Protein AF-A0A5C4PZD1-F1 (afdb_monomer_lite)

Structure (mmCIF, N/CA/C/O backbone):
data_AF-A0A5C4PZD1-F1
#
_entry.id   AF-A0A5C4PZD1-F1
#
loop_
_atom_site.group_PDB
_atom_site.id
_atom_site.type_symbol
_atom_site.label_atom_id
_atom_site.label_alt_id
_atom_site.label_comp_id
_atom_site.label_asym_id
_atom_site.label_entity_id
_atom_site.label_seq_id
_atom_site.pdbx_PDB_ins_code
_atom_site.Cartn_x
_atom_site.Cartn_y
_atom_site.Cartn_z
_atom_site.occupancy
_atom_site.B_iso_or_equiv
_atom_site.auth_seq_id
_atom_site.auth_comp_id
_atom_site.auth_asym_id
_atom_site.auth_atom_id
_atom_site.pdbx_PDB_model_num
ATOM 1 N N . MET A 1 1 ? 69.890 14.558 -68.186 1.00 56.69 1 MET A N 1
ATOM 2 C CA . MET A 1 1 ? 68.977 15.591 -67.640 1.00 56.69 1 MET A CA 1
ATOM 3 C C . MET A 1 1 ? 67.726 15.519 -68.504 1.00 56.69 1 MET A C 1
ATOM 5 O O . MET A 1 1 ? 67.878 15.602 -69.707 1.00 56.69 1 MET A O 1
ATOM 9 N N . GLN A 1 2 ? 66.521 15.205 -68.045 1.00 43.88 2 GLN A N 1
ATOM 10 C CA . GLN A 1 2 ? 65.788 15.733 -66.899 1.00 43.88 2 GLN A CA 1
ATOM 11 C C . GLN A 1 2 ? 64.889 14.616 -66.342 1.00 43.88 2 GLN A C 1
ATOM 13 O O . GLN A 1 2 ? 64.319 13.829 -67.096 1.00 43.88 2 GLN A O 1
ATOM 18 N N . TRP A 1 3 ? 64.799 14.536 -65.023 1.00 47.75 3 TRP A N 1
ATOM 19 C CA . TRP A 1 3 ? 63.979 13.575 -64.297 1.00 47.75 3 TRP A CA 1
ATOM 20 C C . TRP A 1 3 ? 62.508 14.016 -64.394 1.00 47.75 3 TRP A C 1
ATOM 22 O O . TRP A 1 3 ? 62.173 15.131 -63.997 1.00 47.75 3 TRP A O 1
ATOM 32 N N . PHE A 1 4 ? 61.638 13.178 -64.964 1.00 56.69 4 PHE A N 1
ATOM 33 C CA . PHE A 1 4 ? 60.189 13.391 -64.953 1.00 56.69 4 PHE A CA 1
ATOM 34 C C . PHE A 1 4 ? 59.685 13.192 -63.519 1.00 56.69 4 PHE A C 1
ATOM 36 O O . PHE A 1 4 ? 59.482 12.062 -63.078 1.00 56.69 4 PHE A O 1
ATOM 43 N N . CYS A 1 5 ? 59.477 14.278 -62.776 1.00 55.75 5 CYS A N 1
ATOM 44 C CA . CYS A 1 5 ? 58.671 14.207 -61.565 1.00 55.75 5 CYS A CA 1
ATOM 45 C C . CYS A 1 5 ? 57.203 14.091 -61.999 1.00 55.75 5 CYS A C 1
ATOM 47 O O . CYS A 1 5 ? 56.612 15.063 -62.467 1.00 55.75 5 CYS A O 1
ATOM 49 N N . LEU A 1 6 ? 56.636 12.885 -61.888 1.00 51.56 6 LEU A N 1
ATOM 50 C CA . LEU A 1 6 ? 55.199 12.636 -61.982 1.00 51.56 6 LEU A CA 1
ATOM 51 C C . LEU A 1 6 ? 54.478 13.574 -60.999 1.00 51.56 6 LEU A C 1
ATOM 53 O O . LEU A 1 6 ? 54.531 13.376 -59.785 1.00 51.56 6 LEU A O 1
ATOM 57 N N . SER A 1 7 ? 53.768 14.578 -61.508 1.00 62.16 7 SER A N 1
ATOM 58 C CA . SER A 1 7 ? 52.775 15.338 -60.746 1.00 62.16 7 SER A CA 1
ATOM 59 C C . SER A 1 7 ? 51.530 14.466 -60.538 1.00 62.16 7 SER A C 1
ATOM 61 O O . SER A 1 7 ? 50.489 14.675 -61.155 1.00 62.16 7 SER A O 1
ATOM 63 N N . GLY A 1 8 ? 51.663 13.418 -59.729 1.00 56.22 8 GLY A N 1
ATOM 64 C CA . GLY A 1 8 ? 50.625 12.418 -59.486 1.00 56.22 8 GLY A CA 1
ATOM 65 C C . GLY A 1 8 ? 50.460 12.139 -58.001 1.00 56.22 8 GLY A C 1
ATOM 66 O O . GLY A 1 8 ? 50.509 10.990 -57.582 1.00 56.22 8 GLY A O 1
ATOM 67 N N . GLY A 1 9 ? 50.341 13.184 -57.184 1.00 57.25 9 GLY A N 1
ATOM 68 C CA . GLY A 1 9 ? 50.194 13.052 -55.738 1.00 57.25 9 GLY A CA 1
ATOM 69 C C . GLY A 1 9 ? 48.811 13.477 -55.263 1.00 57.25 9 GLY A C 1
ATOM 70 O O . GLY A 1 9 ? 48.623 14.642 -54.937 1.00 57.25 9 GLY A O 1
ATOM 71 N N . GLY A 1 10 ? 47.874 12.528 -55.164 1.00 57.25 10 GLY A N 1
ATOM 72 C CA . GLY A 1 10 ? 46.824 12.601 -54.142 1.00 57.25 10 GLY A CA 1
ATOM 73 C C . GLY A 1 10 ? 45.411 13.007 -54.567 1.00 57.25 10 GLY A C 1
ATOM 74 O O . GLY A 1 10 ? 44.776 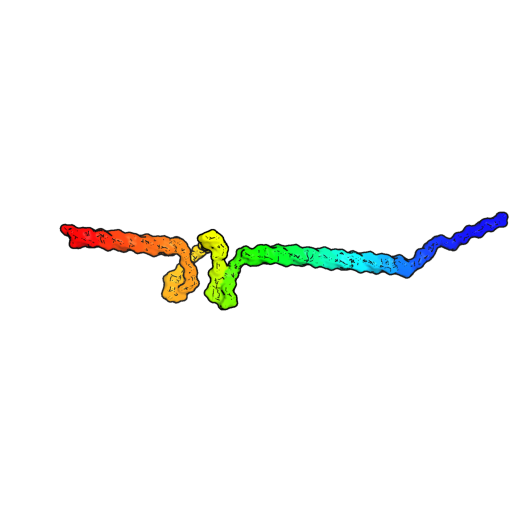13.783 -53.860 1.00 57.25 10 GLY A O 1
ATOM 75 N N . SER A 1 11 ? 44.836 12.429 -55.624 1.00 54.56 11 SER A N 1
ATOM 76 C CA . SER A 1 11 ? 43.372 12.279 -55.633 1.00 54.56 11 SER A CA 1
ATOM 77 C C . SER A 1 11 ? 43.023 11.080 -54.758 1.00 54.56 11 SER A C 1
ATOM 79 O O . SER A 1 11 ? 42.881 9.962 -55.249 1.00 54.56 11 SER A O 1
ATOM 81 N N . SER A 1 12 ? 42.936 11.289 -53.442 1.00 60.84 12 SER A N 1
ATOM 82 C CA . SER A 1 12 ? 42.292 10.318 -52.558 1.00 60.84 12 SER A CA 1
ATOM 83 C C . SER A 1 12 ? 40.938 9.969 -53.167 1.00 60.84 12 SER A C 1
ATOM 85 O O . SER A 1 12 ? 40.121 10.861 -53.391 1.00 60.84 12 SER A O 1
ATOM 87 N N . ASN A 1 13 ? 40.739 8.693 -53.496 1.00 66.19 13 ASN A N 1
ATOM 88 C CA . ASN A 1 13 ? 39.509 8.189 -54.094 1.00 66.19 13 ASN A CA 1
ATOM 89 C C . ASN A 1 13 ? 38.314 8.675 -53.254 1.00 66.19 13 ASN A C 1
ATOM 91 O O . ASN A 1 13 ? 38.131 8.242 -52.117 1.00 66.19 13 ASN A O 1
ATOM 95 N N . THR A 1 14 ? 37.537 9.612 -53.795 1.00 76.69 14 THR A N 1
ATOM 96 C CA . THR A 1 14 ? 36.462 10.335 -53.094 1.00 76.69 14 THR A CA 1
ATOM 97 C C . THR A 1 14 ? 35.356 9.405 -52.592 1.00 76.69 14 THR A C 1
ATOM 99 O O . THR A 1 14 ? 34.679 9.716 -51.614 1.00 76.69 14 THR A O 1
ATOM 102 N N . ASN A 1 15 ? 35.218 8.223 -53.199 1.00 82.38 15 ASN A N 1
ATOM 103 C CA . ASN A 1 15 ? 34.302 7.183 -52.739 1.00 82.38 15 ASN A CA 1
ATOM 104 C C . ASN A 1 15 ? 34.747 6.573 -51.397 1.00 82.38 15 ASN A C 1
ATOM 106 O O . ASN A 1 15 ? 33.906 6.255 -50.560 1.00 82.38 15 ASN A O 1
ATOM 110 N N . LEU A 1 16 ? 36.057 6.446 -51.151 1.00 88.06 16 LEU A N 1
ATOM 111 C CA . LEU A 1 16 ? 36.587 5.875 -49.908 1.00 88.06 16 LEU A CA 1
ATOM 112 C C . LEU A 1 16 ? 36.326 6.796 -48.711 1.00 88.06 16 LEU A C 1
ATOM 114 O O . LEU A 1 16 ? 35.888 6.332 -47.660 1.00 88.06 16 LEU A O 1
ATOM 118 N N . SER A 1 17 ? 36.548 8.101 -48.871 1.00 87.56 17 SER A N 1
ATOM 119 C CA . SER A 1 17 ? 36.300 9.075 -47.802 1.00 87.56 17 SER A CA 1
ATOM 120 C C . SER A 1 17 ? 34.809 9.213 -47.470 1.00 87.56 17 SER A C 1
ATOM 122 O O . SER A 1 17 ? 34.452 9.329 -46.296 1.00 87.56 17 SER A O 1
ATOM 124 N N . ALA A 1 18 ? 33.924 9.129 -48.470 1.00 91.94 18 ALA A N 1
ATOM 125 C CA . ALA A 1 18 ? 32.476 9.116 -48.264 1.00 91.94 18 ALA A CA 1
ATOM 126 C C . ALA A 1 18 ? 32.012 7.876 -47.477 1.00 91.94 18 ALA A C 1
ATOM 128 O O . ALA A 1 18 ? 31.281 8.004 -46.493 1.00 91.94 18 ALA A O 1
ATOM 129 N N . VAL A 1 19 ? 32.496 6.686 -47.850 1.00 93.12 19 VAL A N 1
ATOM 130 C CA . VAL A 1 19 ? 32.202 5.432 -47.133 1.00 93.12 19 VAL A CA 1
ATOM 131 C C . VAL A 1 19 ? 32.706 5.488 -45.687 1.00 93.12 19 VAL A C 1
ATOM 133 O O . VAL A 1 19 ? 31.983 5.107 -44.767 1.00 93.12 19 VAL A O 1
ATOM 136 N N . GLN A 1 20 ? 33.906 6.028 -45.454 1.00 95.00 20 GLN A N 1
ATOM 137 C CA . GLN A 1 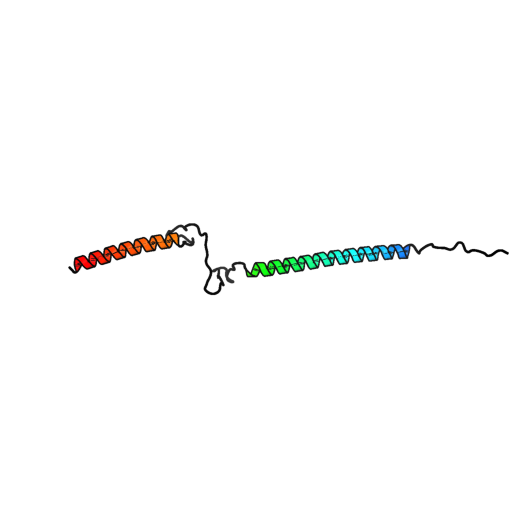20 ? 34.454 6.207 -44.105 1.00 95.00 20 GLN A CA 1
ATOM 138 C C . GLN A 1 20 ? 33.600 7.136 -43.233 1.00 95.00 20 GLN A C 1
ATOM 140 O O . GLN A 1 20 ? 33.459 6.885 -42.035 1.00 95.00 20 GLN A O 1
ATOM 145 N N . LYS A 1 21 ? 33.030 8.204 -43.806 1.00 94.69 21 LYS A N 1
ATOM 146 C CA . LYS A 1 21 ? 32.119 9.096 -43.078 1.00 94.69 21 LYS A CA 1
ATOM 147 C C . LYS A 1 21 ? 30.836 8.366 -42.678 1.00 94.69 21 LYS A C 1
ATOM 149 O O . LYS A 1 21 ? 30.472 8.401 -41.509 1.00 94.69 21 LYS A O 1
ATOM 154 N N . ILE A 1 22 ? 30.206 7.662 -43.618 1.00 95.75 22 ILE A N 1
ATOM 155 C CA . ILE A 1 22 ? 28.975 6.897 -43.365 1.00 95.75 22 ILE A CA 1
ATOM 156 C C . ILE A 1 22 ? 29.195 5.854 -42.262 1.00 95.75 22 ILE A C 1
ATOM 158 O O . ILE A 1 22 ? 28.366 5.727 -41.368 1.00 95.75 22 ILE A O 1
ATOM 162 N N . ALA A 1 23 ? 30.329 5.146 -42.281 1.00 97.38 23 ALA A N 1
ATOM 163 C CA . ALA A 1 23 ? 30.661 4.166 -41.249 1.00 97.38 23 ALA A CA 1
ATOM 164 C C . ALA A 1 23 ? 30.792 4.799 -39.852 1.00 97.38 23 ALA A C 1
ATOM 166 O O . ALA A 1 23 ? 30.297 4.238 -38.877 1.00 97.38 23 ALA A O 1
ATOM 167 N N . LYS A 1 24 ? 31.412 5.984 -39.748 1.00 96.94 24 LYS A N 1
ATOM 168 C CA . LYS A 1 24 ? 31.501 6.730 -38.481 1.00 96.94 24 LYS A CA 1
ATOM 169 C C . LYS A 1 24 ? 30.133 7.207 -38.004 1.00 96.94 24 LYS A C 1
ATOM 171 O O . LYS A 1 24 ? 29.829 7.058 -36.828 1.00 96.94 24 LYS 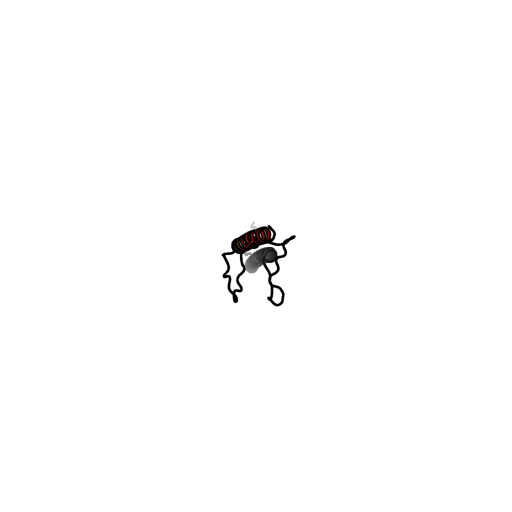A O 1
ATOM 176 N N . ASP A 1 25 ? 29.310 7.734 -38.906 1.00 97.00 25 ASP A N 1
ATOM 177 C CA . ASP A 1 25 ? 27.956 8.186 -38.574 1.00 97.00 25 ASP A CA 1
ATOM 178 C C . ASP A 1 25 ? 27.095 7.005 -38.078 1.00 97.00 25 ASP A C 1
ATOM 180 O O . ASP A 1 25 ? 26.397 7.122 -37.071 1.00 97.00 25 ASP A O 1
ATOM 184 N N . ALA A 1 26 ? 27.203 5.838 -38.725 1.00 98.12 26 ALA A N 1
ATOM 185 C CA . ALA A 1 26 ? 26.539 4.608 -38.296 1.00 98.12 26 ALA A CA 1
ATOM 186 C C . ALA A 1 26 ? 27.051 4.105 -36.935 1.00 98.12 26 ALA A C 1
ATOM 188 O O . ALA A 1 26 ? 26.248 3.682 -36.104 1.00 98.12 26 ALA A O 1
ATOM 189 N N . GLN A 1 27 ? 28.362 4.188 -36.681 1.00 98.31 27 GLN A N 1
ATOM 190 C CA . GLN A 1 27 ? 28.948 3.842 -35.384 1.00 98.31 27 GLN A CA 1
ATOM 191 C C . GLN A 1 27 ? 28.417 4.756 -34.274 1.00 98.31 27 GLN A C 1
ATOM 193 O O . GLN A 1 27 ? 27.963 4.261 -33.249 1.00 98.31 27 GLN A O 1
ATOM 198 N N . ILE A 1 28 ? 28.396 6.073 -34.498 1.00 98.00 28 ILE A N 1
ATOM 199 C CA . ILE A 1 28 ? 27.850 7.044 -33.538 1.00 98.00 28 ILE A CA 1
ATOM 200 C C . ILE A 1 28 ? 26.373 6.746 -33.260 1.00 98.00 28 ILE A C 1
ATOM 202 O O . ILE A 1 28 ? 25.951 6.741 -32.105 1.00 98.00 28 ILE A O 1
ATOM 206 N N . ALA A 1 29 ? 25.583 6.461 -34.299 1.00 98.00 29 ALA A N 1
ATOM 207 C CA . ALA A 1 29 ? 24.181 6.091 -34.135 1.00 98.00 29 ALA A CA 1
ATOM 208 C C . ALA A 1 29 ? 24.016 4.803 -33.305 1.00 98.00 29 ALA A C 1
ATOM 210 O O . ALA A 1 29 ? 23.141 4.742 -32.438 1.00 98.00 29 ALA A O 1
ATOM 211 N N . ALA A 1 30 ? 24.873 3.799 -33.522 1.00 98.75 30 ALA A N 1
ATOM 212 C CA . ALA A 1 30 ? 24.889 2.567 -32.735 1.00 98.75 30 ALA A CA 1
ATOM 213 C C . ALA A 1 30 ? 25.288 2.817 -31.270 1.00 98.75 30 ALA A C 1
ATOM 215 O O . ALA A 1 30 ? 24.652 2.276 -30.365 1.00 98.75 30 ALA A O 1
ATOM 216 N N . ASP A 1 31 ? 26.282 3.672 -31.025 1.00 98.44 31 ASP A N 1
ATOM 217 C CA . ASP A 1 31 ? 26.738 4.033 -29.679 1.00 98.44 31 ASP A CA 1
ATOM 218 C C . ASP A 1 31 ? 25.656 4.798 -28.906 1.00 98.44 31 ASP A C 1
ATOM 220 O O . ASP A 1 31 ? 25.409 4.508 -27.734 1.00 98.44 31 ASP A O 1
ATOM 224 N N . ILE A 1 32 ? 24.947 5.719 -29.568 1.00 98.62 32 ILE A N 1
ATOM 225 C CA . ILE A 1 32 ? 23.795 6.427 -28.990 1.00 98.62 32 ILE A CA 1
ATOM 226 C C . ILE A 1 32 ? 22.679 5.436 -28.655 1.00 98.62 32 ILE A C 1
ATOM 228 O O . ILE A 1 32 ? 22.178 5.440 -27.531 1.00 98.62 32 ILE A O 1
ATOM 232 N N . ALA A 1 33 ? 22.312 4.554 -29.591 1.00 98.69 33 ALA A N 1
ATOM 233 C CA . ALA A 1 33 ? 21.283 3.543 -29.356 1.00 98.69 33 ALA A CA 1
ATOM 234 C C . ALA A 1 33 ? 21.652 2.621 -28.182 1.00 98.69 33 ALA A C 1
ATOM 236 O O . ALA A 1 33 ? 20.808 2.315 -27.335 1.00 98.69 33 ALA A O 1
ATOM 237 N N . LYS A 1 34 ? 22.929 2.230 -28.085 1.00 98.75 34 LYS A N 1
ATOM 238 C CA . LYS A 1 34 ? 23.460 1.468 -26.955 1.00 98.75 34 LYS A CA 1
ATOM 239 C C . LYS A 1 34 ? 23.350 2.248 -25.645 1.00 98.75 34 LYS A C 1
ATOM 241 O O . LYS A 1 34 ? 22.857 1.694 -24.665 1.00 98.75 34 LYS A O 1
ATOM 246 N N . ALA A 1 35 ? 23.757 3.515 -25.624 1.00 98.75 35 ALA A N 1
ATOM 247 C CA . ALA A 1 35 ? 23.663 4.360 -24.436 1.00 98.75 35 ALA A CA 1
ATOM 248 C C . ALA A 1 35 ? 22.206 4.518 -23.964 1.00 98.75 35 ALA A C 1
ATOM 250 O O . ALA A 1 35 ? 21.923 4.401 -22.770 1.00 98.75 35 ALA A O 1
ATOM 251 N N . THR A 1 36 ? 21.260 4.703 -24.892 1.00 98.75 36 THR A N 1
ATOM 252 C CA . THR A 1 36 ? 19.823 4.727 -24.584 1.00 98.75 36 THR A CA 1
ATOM 253 C C . THR A 1 36 ? 19.342 3.393 -24.009 1.00 98.75 36 THR A C 1
ATOM 255 O O . THR A 1 36 ? 18.635 3.383 -23.004 1.00 98.75 36 THR A O 1
ATOM 258 N N . ALA A 1 37 ? 19.739 2.258 -24.593 1.00 98.81 37 ALA A N 1
ATOM 259 C CA . ALA A 1 37 ? 19.358 0.937 -24.092 1.00 98.81 37 ALA A CA 1
ATOM 260 C C . ALA A 1 37 ? 19.913 0.660 -22.685 1.00 98.81 37 ALA A C 1
ATOM 262 O O . ALA A 1 37 ? 19.209 0.109 -21.837 1.00 98.81 37 ALA A O 1
ATOM 263 N N . ASP A 1 38 ? 21.152 1.073 -22.419 1.00 98.62 38 ASP A N 1
ATOM 264 C CA . ASP A 1 38 ? 21.776 0.942 -21.104 1.00 98.62 38 ASP A CA 1
ATOM 265 C C . ASP A 1 38 ? 21.068 1.830 -20.064 1.00 98.62 38 ASP A C 1
ATOM 267 O O . ASP A 1 38 ? 20.773 1.366 -18.961 1.00 98.62 38 ASP A O 1
ATOM 271 N N . SER A 1 39 ? 20.688 3.061 -20.431 1.00 98.81 39 SER A N 1
ATOM 272 C CA . SER A 1 39 ? 19.863 3.929 -19.578 1.00 98.81 39 SER A CA 1
ATOM 273 C C . SER A 1 39 ? 18.499 3.304 -19.275 1.00 98.81 39 SER A C 1
ATOM 275 O O . SER A 1 39 ? 18.103 3.225 -18.112 1.00 98.81 39 SER A O 1
ATOM 277 N N . ASN A 1 40 ? 17.811 2.779 -20.291 1.00 98.62 40 ASN A N 1
ATOM 278 C CA . ASN A 1 40 ? 16.526 2.108 -20.114 1.00 98.62 40 ASN A CA 1
ATOM 279 C C . ASN A 1 40 ? 16.640 0.896 -19.186 1.00 98.62 40 ASN A C 1
ATOM 281 O O . ASN A 1 40 ? 15.794 0.723 -18.312 1.00 98.62 40 ASN A O 1
ATOM 285 N N . ARG A 1 41 ? 17.699 0.086 -19.323 1.00 98.69 41 ARG A N 1
ATOM 286 C CA . ARG A 1 41 ? 17.956 -1.043 -18.418 1.00 98.69 41 ARG A CA 1
ATOM 287 C C . ARG A 1 41 ? 18.111 -0.570 -16.973 1.00 98.69 41 ARG A C 1
ATOM 289 O O . ARG A 1 41 ? 17.502 -1.151 -16.080 1.00 98.69 41 ARG A O 1
ATOM 296 N N . ASN A 1 42 ? 18.873 0.497 -16.747 1.00 98.69 42 ASN A N 1
ATOM 297 C CA . ASN A 1 42 ? 19.062 1.058 -15.409 1.00 98.69 42 ASN A CA 1
ATOM 298 C C . ASN A 1 42 ? 17.745 1.576 -14.819 1.00 98.69 42 ASN A C 1
ATOM 300 O O . ASN A 1 42 ? 17.441 1.292 -13.662 1.00 98.69 42 ASN A O 1
ATOM 304 N N . ASN A 1 43 ? 16.936 2.268 -15.625 1.00 98.62 43 ASN A N 1
ATOM 305 C CA . ASN A 1 43 ? 15.619 2.747 -15.211 1.00 98.62 43 ASN A CA 1
ATOM 306 C C . ASN A 1 43 ? 14.680 1.582 -14.860 1.00 98.62 43 ASN A C 1
ATOM 308 O O . ASN A 1 43 ? 14.017 1.626 -13.827 1.00 98.62 43 ASN A O 1
ATOM 312 N N . ILE A 1 44 ? 14.649 0.521 -15.675 1.00 98.50 44 ILE A N 1
ATOM 313 C CA . ILE A 1 44 ? 13.840 -0.681 -15.414 1.00 98.50 44 ILE A CA 1
ATOM 314 C C . ILE A 1 44 ? 14.267 -1.342 -14.103 1.00 98.50 44 ILE A C 1
ATOM 316 O O . ILE A 1 44 ? 13.410 -1.652 -13.279 1.00 98.50 44 ILE A O 1
ATOM 320 N N . ASN A 1 45 ? 15.571 -1.502 -13.875 1.00 98.44 45 ASN A N 1
ATOM 321 C CA . ASN A 1 45 ? 16.081 -2.079 -12.633 1.00 98.44 45 ASN A CA 1
ATOM 322 C C . ASN A 1 45 ? 15.679 -1.227 -11.419 1.00 98.44 45 ASN A C 1
ATOM 324 O O . ASN A 1 45 ? 15.193 -1.759 -10.427 1.00 98.44 45 ASN A O 1
ATOM 328 N N . ALA A 1 46 ? 15.809 0.101 -11.507 1.00 98.25 46 ALA A N 1
ATOM 329 C CA . ALA A 1 46 ? 15.397 1.002 -10.432 1.00 98.25 46 ALA A CA 1
ATOM 330 C C . ALA A 1 46 ? 13.891 0.895 -10.126 1.00 98.25 46 ALA A C 1
ATOM 332 O O . ALA A 1 46 ? 13.497 0.859 -8.961 1.00 98.25 46 ALA A O 1
ATOM 333 N N . LEU A 1 47 ? 13.052 0.786 -11.162 1.00 98.00 47 LEU A N 1
ATOM 334 C CA . LEU A 1 47 ? 11.612 0.579 -11.002 1.00 98.00 47 LEU A CA 1
ATOM 335 C C . LEU A 1 47 ? 11.290 -0.784 -10.382 1.00 98.00 47 LEU A C 1
ATOM 337 O O . LEU A 1 47 ? 10.407 -0.860 -9.534 1.00 98.00 47 LEU A O 1
ATOM 341 N N . GLN A 1 48 ? 12.007 -1.845 -10.757 1.00 97.69 48 GLN A N 1
ATOM 342 C CA . GLN A 1 48 ? 11.834 -3.175 -10.168 1.00 97.69 48 GLN A CA 1
ATOM 343 C C . GLN A 1 48 ? 12.197 -3.197 -8.680 1.00 97.69 48 GLN A C 1
ATOM 345 O O . GLN A 1 48 ? 11.483 -3.814 -7.893 1.00 97.69 48 GLN A O 1
ATOM 350 N N . GLU A 1 49 ? 13.264 -2.505 -8.273 1.00 97.06 49 GLU A N 1
ATOM 351 C CA . GLU A 1 49 ? 13.618 -2.390 -6.854 1.00 97.06 49 GLU A CA 1
ATOM 352 C C . GLU A 1 49 ? 12.598 -1.555 -6.071 1.00 97.06 49 GLU A C 1
ATOM 354 O O . GLU A 1 49 ? 12.202 -1.946 -4.973 1.00 97.06 49 GLU A O 1
ATOM 359 N N . ALA A 1 50 ? 12.110 -0.450 -6.642 1.00 96.25 50 ALA A N 1
ATOM 360 C CA . ALA A 1 50 ? 11.043 0.337 -6.026 1.00 96.25 50 ALA A CA 1
ATOM 361 C C . ALA A 1 50 ? 9.738 -0.470 -5.895 1.00 96.25 50 ALA A C 1
ATOM 363 O O . ALA A 1 50 ? 9.047 -0.377 -4.881 1.00 96.25 50 ALA A O 1
ATOM 364 N N . ASP A 1 51 ? 9.418 -1.308 -6.884 1.00 95.06 51 ASP A N 1
ATOM 365 C CA . ASP A 1 51 ? 8.189 -2.098 -6.889 1.00 95.06 51 ASP A CA 1
ATOM 366 C C . ASP A 1 51 ? 8.116 -3.121 -5.748 1.00 95.06 51 ASP A C 1
ATOM 368 O O . ASP A 1 51 ? 7.033 -3.371 -5.211 1.00 95.06 51 ASP A O 1
ATOM 372 N N . LYS A 1 52 ? 9.269 -3.647 -5.316 1.00 90.81 52 LYS A N 1
ATOM 373 C CA . LYS A 1 52 ? 9.376 -4.551 -4.158 1.00 90.81 52 LYS A CA 1
ATOM 374 C C . LYS A 1 52 ? 8.975 -3.887 -2.839 1.00 90.81 52 LYS A C 1
ATOM 376 O O . LYS A 1 52 ? 8.616 -4.591 -1.901 1.00 90.81 52 LYS A O 1
ATOM 381 N N . LEU A 1 53 ? 9.052 -2.558 -2.753 1.00 91.38 53 LEU A N 1
ATOM 382 C CA . LEU A 1 53 ? 8.709 -1.788 -1.553 1.00 91.38 53 LEU A CA 1
ATOM 383 C C . LEU A 1 53 ? 7.250 -1.306 -1.549 1.00 91.38 53 LEU A C 1
ATOM 385 O O . LEU A 1 53 ? 6.775 -0.796 -0.534 1.00 91.38 53 LEU A O 1
ATOM 389 N N . ASN A 1 54 ? 6.533 -1.459 -2.663 1.00 92.12 54 ASN A N 1
ATOM 390 C CA . ASN A 1 54 ? 5.141 -1.039 -2.774 1.00 92.12 54 ASN A CA 1
ATOM 391 C C . ASN A 1 54 ? 4.195 -1.974 -2.007 1.00 92.12 54 ASN A C 1
ATOM 393 O O . ASN A 1 54 ? 4.398 -3.185 -1.927 1.00 92.12 54 ASN A O 1
ATOM 397 N N . VAL A 1 55 ? 3.088 -1.412 -1.521 1.00 93.69 55 VAL A N 1
ATOM 398 C CA . VAL A 1 55 ? 1.968 -2.177 -0.960 1.00 93.69 55 VAL A CA 1
ATOM 399 C C . VAL A 1 55 ? 1.152 -2.801 -2.096 1.00 93.69 55 VAL A C 1
ATOM 401 O O . VAL A 1 55 ? 0.828 -2.125 -3.074 1.00 93.69 55 VAL A O 1
ATOM 404 N N . LYS A 1 56 ? 0.815 -4.090 -1.979 1.00 91.62 56 LYS A N 1
ATOM 405 C CA . LYS A 1 56 ? 0.155 -4.867 -3.040 1.00 91.62 56 LYS A CA 1
ATOM 406 C C . LYS A 1 56 ? -1.207 -5.401 -2.602 1.00 91.62 56 LYS A C 1
ATOM 408 O O . LYS A 1 56 ? -1.404 -5.761 -1.441 1.00 91.62 56 LYS A O 1
ATOM 413 N N . TYR A 1 57 ? -2.117 -5.493 -3.568 1.00 95.31 57 TYR A N 1
ATOM 414 C CA . TYR A 1 57 ? -3.346 -6.269 -3.435 1.00 95.31 57 TYR A CA 1
ATOM 415 C C . TYR A 1 57 ? -3.069 -7.767 -3.604 1.00 95.31 57 TYR A C 1
ATOM 417 O O . TYR A 1 57 ? -2.107 -8.158 -4.270 1.00 95.31 57 TYR A O 1
ATOM 425 N N . ASN A 1 58 ? -3.947 -8.601 -3.055 1.00 93.88 58 ASN A N 1
ATOM 426 C CA . ASN A 1 58 ? -4.070 -9.998 -3.463 1.00 93.88 58 ASN A CA 1
ATOM 427 C C . ASN A 1 58 ? -4.674 -10.120 -4.881 1.00 93.88 58 ASN A C 1
ATOM 429 O O . ASN A 1 58 ? -5.103 -9.137 -5.489 1.00 93.88 58 ASN A O 1
ATOM 433 N N . ALA A 1 59 ? -4.669 -11.334 -5.437 1.00 94.31 59 ALA A N 1
ATOM 434 C CA . ALA A 1 59 ? -4.991 -11.576 -6.847 1.00 94.31 59 ALA A CA 1
ATOM 435 C C . ALA A 1 59 ? -6.407 -11.123 -7.260 1.00 94.31 59 ALA A C 1
ATOM 437 O O . ALA A 1 59 ? -6.597 -10.607 -8.359 1.00 94.31 59 ALA A O 1
ATOM 438 N N . ASP A 1 60 ? -7.388 -11.280 -6.375 1.00 96.50 60 ASP A N 1
ATOM 439 C CA . ASP A 1 60 ? -8.789 -10.883 -6.555 1.00 96.50 60 ASP A CA 1
ATOM 440 C C . ASP A 1 60 ? -9.081 -9.445 -6.082 1.00 96.50 60 ASP A C 1
ATOM 442 O O . ASP A 1 60 ? -10.208 -8.974 -6.215 1.00 96.50 60 ASP A O 1
ATOM 446 N N . LYS A 1 61 ? -8.068 -8.728 -5.573 1.00 95.56 61 LYS A N 1
ATOM 447 C CA . LYS A 1 61 ? -8.154 -7.349 -5.059 1.00 95.56 61 LYS A CA 1
ATOM 448 C C . LYS A 1 61 ? -9.118 -7.173 -3.884 1.00 95.56 61 LYS A C 1
ATOM 450 O O . LYS A 1 61 ? -9.594 -6.066 -3.641 1.00 95.56 61 LYS A O 1
ATOM 455 N N . SER A 1 62 ? -9.387 -8.241 -3.141 1.00 96.44 62 SER A N 1
ATOM 456 C CA . SER A 1 62 ? -10.226 -8.202 -1.943 1.00 96.44 62 SER A CA 1
ATOM 457 C C . SER A 1 62 ? -9.466 -7.759 -0.689 1.00 96.44 62 SER A C 1
ATOM 459 O O . SER A 1 62 ? -10.090 -7.337 0.283 1.00 96.44 62 SER A O 1
ATOM 461 N N . ALA A 1 63 ? -8.129 -7.817 -0.693 1.00 94.56 63 ALA A N 1
ATOM 462 C CA . ALA A 1 63 ? -7.309 -7.470 0.462 1.00 94.56 63 ALA A CA 1
ATOM 463 C C . ALA A 1 63 ? -5.942 -6.886 0.088 1.00 94.56 63 ALA A C 1
ATOM 465 O O . ALA A 1 63 ? -5.386 -7.139 -0.982 1.00 94.56 63 ALA A O 1
ATOM 466 N N . VAL A 1 64 ? -5.378 -6.141 1.037 1.00 95.12 64 VAL A N 1
ATOM 467 C CA . VAL A 1 64 ? -3.998 -5.654 1.029 1.00 95.12 64 VAL A CA 1
ATOM 468 C C . VAL A 1 64 ? -3.231 -6.368 2.137 1.00 95.12 64 VAL A C 1
ATOM 470 O O . VAL A 1 64 ? -3.687 -6.394 3.280 1.00 95.12 64 VAL A O 1
ATOM 473 N N . ALA A 1 65 ? -2.062 -6.922 1.818 1.00 89.44 65 ALA A N 1
ATOM 474 C CA . ALA A 1 65 ? -1.197 -7.582 2.793 1.00 89.44 65 ALA A CA 1
ATOM 475 C C . ALA A 1 65 ? 0.063 -6.749 3.058 1.00 89.44 65 ALA A C 1
ATOM 477 O O . ALA A 1 65 ? 0.735 -6.304 2.127 1.00 89.44 65 ALA A O 1
ATOM 478 N N . LEU A 1 66 ? 0.401 -6.566 4.337 1.00 93.38 66 LEU A N 1
ATOM 479 C CA . LEU A 1 66 ? 1.650 -5.937 4.762 1.00 93.38 66 LEU A CA 1
ATOM 480 C C . LEU A 1 66 ? 2.628 -7.027 5.210 1.00 93.38 66 LEU A C 1
ATOM 482 O O . LEU A 1 66 ? 2.327 -7.787 6.127 1.00 93.38 66 LEU A O 1
ATOM 486 N N . ALA A 1 67 ? 3.788 -7.111 4.558 1.00 88.75 67 ALA A N 1
ATOM 487 C CA . ALA A 1 67 ? 4.716 -8.239 4.686 1.00 88.75 67 ALA A CA 1
ATOM 488 C C . ALA A 1 67 ? 5.929 -7.970 5.601 1.00 88.75 67 ALA A C 1
ATOM 490 O O . ALA A 1 67 ? 6.917 -8.699 5.543 1.00 88.75 67 ALA A O 1
ATOM 491 N N . GLY A 1 68 ? 5.893 -6.922 6.432 1.00 90.56 68 GLY A N 1
ATOM 492 C CA . GLY A 1 68 ? 6.975 -6.656 7.384 1.00 90.56 68 GLY A CA 1
ATOM 493 C C . GLY A 1 68 ? 7.126 -7.788 8.405 1.00 90.56 68 GLY A C 1
ATOM 494 O O . GLY A 1 68 ? 6.135 -8.309 8.920 1.00 90.56 68 GLY A O 1
ATOM 495 N N . THR A 1 69 ? 8.364 -8.167 8.723 1.00 91.69 69 THR A N 1
ATOM 496 C CA . THR A 1 69 ? 8.659 -9.183 9.743 1.00 91.69 69 THR A CA 1
ATOM 497 C C . THR A 1 69 ? 8.104 -8.745 11.101 1.00 91.69 69 THR A C 1
ATOM 499 O O . THR A 1 69 ? 8.519 -7.723 11.640 1.00 91.69 69 THR A O 1
ATOM 502 N N . GLY A 1 70 ? 7.157 -9.508 11.657 1.00 92.94 70 GLY A N 1
ATOM 503 C CA . GLY A 1 70 ? 6.449 -9.141 12.895 1.00 92.94 70 GLY A CA 1
ATOM 504 C C . GLY A 1 70 ? 5.292 -8.147 12.703 1.00 92.94 70 GLY A C 1
ATOM 505 O O . GLY A 1 70 ? 4.734 -7.664 13.686 1.00 92.94 70 GLY A O 1
ATOM 506 N N . GLY A 1 71 ? 4.914 -7.860 11.455 1.00 93.00 71 GLY A N 1
ATOM 507 C CA . GLY A 1 71 ? 3.851 -6.928 11.085 1.00 93.00 71 GLY A CA 1
ATOM 508 C C . GLY A 1 71 ? 4.373 -5.569 10.611 1.00 93.00 71 GLY A C 1
ATOM 509 O O . GLY A 1 71 ? 5.572 -5.300 10.561 1.00 93.00 71 GLY A O 1
ATOM 510 N N . SER A 1 72 ? 3.458 -4.683 10.221 1.00 95.00 72 SER A N 1
ATOM 511 C CA . SER A 1 72 ? 3.777 -3.317 9.785 1.00 95.00 72 SER A CA 1
ATOM 512 C C . SER A 1 72 ? 2.808 -2.322 10.410 1.00 95.00 72 SER A C 1
ATOM 514 O O . SER A 1 72 ? 1.623 -2.610 10.562 1.00 95.00 72 SER A O 1
ATOM 516 N N . LYS A 1 73 ? 3.310 -1.139 10.776 1.00 95.94 73 LYS A N 1
ATOM 517 C CA . LYS A 1 73 ? 2.477 -0.048 11.294 1.00 95.94 73 LYS A CA 1
ATOM 518 C C . LYS A 1 73 ? 1.923 0.779 10.136 1.00 95.94 73 LYS A C 1
ATOM 520 O O . LYS A 1 73 ? 2.679 1.172 9.253 1.00 95.94 73 LYS A O 1
ATOM 525 N N . ILE A 1 74 ? 0.638 1.117 10.208 1.00 96.44 74 ILE A N 1
ATOM 526 C CA . ILE A 1 74 ? 0.026 2.179 9.404 1.00 96.44 74 ILE A CA 1
ATOM 527 C C . ILE A 1 74 ? -0.130 3.390 10.326 1.00 96.44 74 ILE A C 1
ATOM 529 O O . ILE A 1 74 ? -0.761 3.293 11.377 1.00 96.44 74 ILE A O 1
ATOM 533 N N . THR A 1 75 ? 0.494 4.510 9.973 1.00 97.44 75 THR A N 1
ATOM 534 C CA . THR A 1 75 ? 0.505 5.736 10.787 1.00 97.44 75 THR A CA 1
ATOM 535 C C . THR A 1 75 ? -0.046 6.920 10.000 1.00 97.44 75 THR A C 1
ATOM 537 O O . THR A 1 75 ? -0.324 6.800 8.810 1.00 97.44 75 THR A O 1
ATOM 540 N N . ASN A 1 76 ? -0.202 8.064 10.671 1.00 97.88 76 ASN A N 1
ATOM 541 C CA . ASN A 1 76 ? -0.760 9.295 10.108 1.00 97.88 76 ASN A CA 1
ATOM 542 C C . ASN A 1 76 ? -2.188 9.120 9.556 1.00 97.88 76 ASN A C 1
ATOM 544 O O . ASN A 1 76 ? -2.592 9.759 8.587 1.00 97.88 76 ASN A O 1
ATOM 548 N N . LEU A 1 77 ? -2.952 8.226 10.186 1.00 98.31 77 LEU A N 1
ATOM 549 C CA . LEU A 1 77 ? -4.349 7.999 9.862 1.00 98.31 77 LEU A CA 1
ATOM 550 C C . LEU A 1 77 ? -5.205 9.060 10.560 1.00 98.31 77 LEU A C 1
ATOM 552 O O . LEU A 1 77 ? -5.223 9.142 11.793 1.00 98.31 77 LEU A O 1
ATOM 556 N N . LYS A 1 78 ? -5.919 9.864 9.768 1.00 98.56 78 LYS A N 1
ATOM 557 C CA . LYS A 1 78 ? -6.963 10.761 10.278 1.00 98.56 78 LYS A CA 1
ATOM 558 C C . LYS A 1 78 ? -8.051 9.937 10.974 1.00 98.56 78 LYS A C 1
ATOM 560 O O . LYS A 1 78 ? -8.270 8.791 10.603 1.00 98.56 78 LYS A O 1
ATOM 565 N N . ASP A 1 79 ? -8.715 10.515 11.973 1.00 98.69 79 ASP A N 1
ATOM 566 C CA . ASP A 1 79 ? -9.841 9.858 12.642 1.00 98.69 79 ASP A CA 1
ATOM 567 C C . ASP A 1 79 ? -10.881 9.408 11.603 1.00 98.69 79 ASP A C 1
ATOM 569 O O . ASP A 1 79 ? -11.383 10.232 10.834 1.00 98.69 79 ASP A O 1
ATOM 573 N N . GLY A 1 80 ? -11.179 8.110 11.591 1.00 98.44 80 GLY A N 1
ATOM 574 C CA . GLY A 1 80 ? -12.207 7.528 10.739 1.00 98.44 80 GLY A CA 1
ATOM 575 C C . GLY A 1 80 ? -13.602 7.783 11.300 1.00 98.44 80 GLY A C 1
ATOM 576 O O . GLY A 1 80 ? -13.811 7.890 12.508 1.00 98.44 80 GLY A O 1
ATOM 577 N N . THR A 1 81 ? -14.594 7.856 10.437 1.00 98.56 81 THR A N 1
ATOM 578 C CA . THR A 1 81 ? -15.991 7.994 10.827 1.00 98.56 81 THR A CA 1
ATOM 579 C C . THR A 1 81 ? -16.449 6.715 11.518 1.00 98.56 81 THR A C 1
ATOM 581 O O . THR A 1 81 ? -16.322 5.623 10.966 1.00 98.56 81 THR A O 1
ATOM 584 N N . VAL A 1 82 ? -17.011 6.835 12.721 1.00 97.75 82 VAL A N 1
ATOM 585 C CA . VAL A 1 82 ? -17.567 5.695 13.461 1.00 97.75 82 VAL A CA 1
ATOM 586 C C . VAL A 1 82 ? -19.084 5.704 13.298 1.00 97.75 82 VAL A C 1
ATOM 588 O O . VAL A 1 82 ? -19.787 6.464 13.960 1.00 97.75 82 VAL A O 1
ATOM 591 N N . SER A 1 83 ? -19.583 4.880 12.378 1.00 98.06 83 SER A N 1
ATOM 592 C CA . SER A 1 83 ? -21.011 4.702 12.093 1.00 98.06 83 SER A CA 1
ATOM 593 C C . SER A 1 83 ? -21.283 3.280 11.591 1.00 98.06 83 SER A C 1
ATOM 595 O O . SER A 1 83 ? -20.357 2.564 11.213 1.00 98.06 83 SER A O 1
ATOM 597 N N . ALA A 1 84 ? -22.554 2.867 11.560 1.00 98.19 84 ALA A N 1
ATOM 598 C CA . ALA A 1 84 ? -22.950 1.508 11.171 1.00 98.19 84 ALA A CA 1
ATOM 599 C C . ALA A 1 84 ? -22.594 1.129 9.719 1.00 98.19 84 ALA A C 1
ATOM 601 O O . ALA A 1 84 ? -22.551 -0.050 9.388 1.00 98.19 84 ALA A O 1
ATOM 602 N N . THR A 1 85 ? -22.356 2.115 8.855 1.00 98.19 85 THR A N 1
ATOM 603 C CA . THR A 1 85 ? -22.075 1.915 7.426 1.00 98.19 85 THR A CA 1
ATOM 604 C C . THR A 1 85 ? -20.654 2.320 7.038 1.00 98.19 85 THR A C 1
ATOM 606 O O . THR A 1 85 ? -20.343 2.360 5.851 1.00 98.19 85 THR A O 1
ATOM 609 N N . SER A 1 86 ? -19.805 2.689 8.002 1.00 98.25 86 SER A N 1
ATOM 610 C CA . SER A 1 86 ? -18.452 3.164 7.712 1.00 98.25 86 SER A CA 1
ATOM 611 C C . SER A 1 86 ? -17.541 2.030 7.241 1.00 98.25 86 SER A C 1
ATOM 613 O O . SER A 1 86 ? -17.551 0.935 7.800 1.00 98.25 86 SER A O 1
ATOM 615 N N . THR A 1 87 ? -16.712 2.325 6.242 1.00 97.94 87 THR A N 1
ATOM 616 C CA . THR A 1 87 ? -15.623 1.458 5.759 1.00 97.94 87 THR A CA 1
ATOM 617 C C . THR A 1 87 ? -14.249 2.080 6.016 1.00 97.94 87 THR A C 1
ATOM 619 O O . THR A 1 87 ? -13.251 1.662 5.430 1.00 97.94 87 THR A O 1
ATOM 622 N N . GLU A 1 88 ? -14.192 3.131 6.833 1.00 98.50 88 GLU A N 1
ATOM 623 C CA . GLU A 1 88 ? -12.955 3.836 7.147 1.00 98.50 88 GLU A CA 1
ATOM 624 C C . GLU A 1 88 ? -12.179 3.100 8.243 1.00 98.50 88 GLU A C 1
ATOM 626 O O . GLU A 1 88 ? -12.749 2.562 9.194 1.00 98.50 88 GLU A O 1
ATOM 631 N N . ALA A 1 89 ? -10.852 3.095 8.129 1.00 98.12 89 ALA A N 1
ATOM 632 C CA . ALA A 1 89 ? -10.002 2.596 9.198 1.00 98.12 89 ALA A CA 1
ATOM 633 C C . ALA A 1 89 ? -10.053 3.550 10.405 1.00 98.12 89 ALA A C 1
ATOM 635 O O . ALA A 1 89 ? -10.033 4.770 10.246 1.00 98.12 89 ALA A O 1
ATOM 636 N N . VAL A 1 90 ? -10.063 2.993 11.617 1.00 98.38 90 VAL A N 1
ATOM 637 C CA . VAL A 1 90 ? -9.955 3.761 12.865 1.00 98.38 90 VAL A CA 1
ATOM 638 C C . VAL A 1 90 ? -8.513 3.775 13.359 1.00 98.38 90 VAL A C 1
ATOM 640 O O . VAL A 1 90 ? -7.781 2.795 13.214 1.00 98.38 90 VAL A O 1
ATOM 643 N N . ASN A 1 91 ? -8.090 4.885 13.958 1.00 98.69 91 ASN A N 1
ATOM 644 C CA . ASN A 1 91 ? -6.742 5.010 14.509 1.00 98.69 91 ASN A CA 1
ATOM 645 C C . ASN A 1 91 ? -6.692 4.691 16.018 1.00 98.69 91 ASN A C 1
ATOM 647 O O . ASN A 1 91 ? -7.707 4.476 16.688 1.00 98.69 91 ASN A O 1
ATOM 651 N N . GLY A 1 92 ? -5.480 4.700 16.579 1.00 98.69 92 GLY A N 1
ATOM 652 C CA . GLY A 1 92 ? -5.261 4.418 18.000 1.00 98.69 92 GLY A CA 1
ATOM 653 C C . GLY A 1 92 ? -5.908 5.428 18.956 1.00 98.69 92 GLY A C 1
ATOM 654 O O . GLY A 1 92 ? -6.362 5.030 20.024 1.00 98.69 92 GLY A O 1
ATOM 655 N N . LYS A 1 93 ? -6.015 6.712 18.580 1.00 98.56 93 LYS A N 1
ATOM 656 C CA . LYS A 1 93 ? -6.678 7.745 19.400 1.00 98.56 93 LYS A CA 1
ATOM 657 C C . LYS A 1 93 ? -8.153 7.406 19.614 1.00 98.56 93 LYS A C 1
ATOM 659 O O . LYS A 1 93 ? -8.660 7.535 20.726 1.00 98.56 93 LYS A O 1
ATOM 664 N N . GLN A 1 94 ? -8.834 6.956 18.566 1.00 98.69 94 GLN A N 1
ATOM 665 C CA . GLN A 1 94 ? -10.243 6.577 18.647 1.00 98.69 94 GLN A CA 1
ATOM 666 C C . GLN A 1 94 ? -10.446 5.331 19.512 1.00 98.69 94 GLN A C 1
ATOM 668 O O . GLN A 1 94 ? -11.295 5.339 20.404 1.00 98.69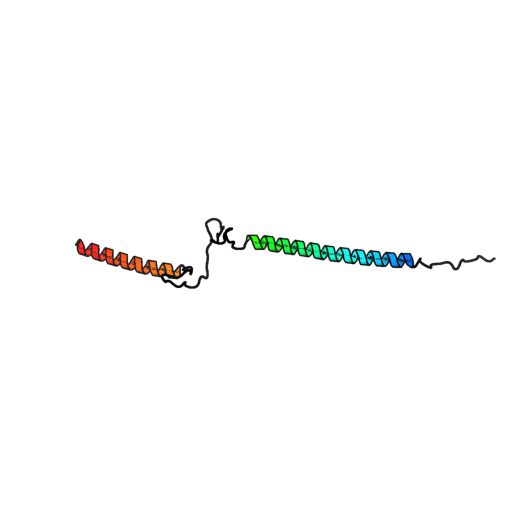 94 GLN A O 1
ATOM 673 N N . LEU A 1 95 ? -9.622 4.293 19.315 1.00 98.44 95 LEU A N 1
ATOM 674 C CA . LEU A 1 95 ? -9.671 3.082 20.140 1.00 98.44 95 LEU A CA 1
ATOM 675 C C . LEU A 1 95 ? -9.372 3.380 21.618 1.00 98.44 95 LEU A C 1
ATOM 677 O O . LEU A 1 95 ? -10.023 2.831 22.505 1.00 98.44 95 LEU A O 1
ATOM 681 N N . PHE A 1 96 ? -8.432 4.285 21.893 1.00 98.69 96 PHE A N 1
ATOM 682 C CA . PHE A 1 96 ? -8.117 4.722 23.252 1.00 98.69 96 PHE A CA 1
ATOM 683 C C . PHE A 1 96 ? -9.304 5.426 23.934 1.00 98.69 96 PHE A C 1
ATOM 685 O O . PHE A 1 96 ? -9.572 5.192 25.114 1.00 98.69 96 PHE A O 1
ATOM 692 N N . GLY A 1 97 ? -10.070 6.230 23.189 1.00 98.56 97 GLY A N 1
ATOM 693 C CA . GLY A 1 97 ? -11.317 6.822 23.685 1.00 98.56 97 GLY A CA 1
ATOM 694 C C . GLY A 1 97 ? -12.332 5.762 24.130 1.00 98.56 97 GLY A C 1
ATOM 695 O O . GLY A 1 97 ? -12.883 5.853 25.227 1.00 98.56 97 GLY A O 1
ATOM 696 N N . VAL A 1 98 ? -12.514 4.705 23.331 1.00 98.31 98 VAL A N 1
ATOM 697 C CA . VAL A 1 98 ? -13.393 3.572 23.678 1.00 98.31 98 VAL A CA 1
ATOM 698 C C . VAL A 1 98 ? -12.877 2.817 24.906 1.00 98.31 98 VAL A C 1
ATOM 700 O O . VAL A 1 98 ? -13.651 2.535 25.820 1.00 98.31 98 VAL A O 1
ATOM 703 N N . GLN A 1 99 ? -11.571 2.532 24.970 1.00 98.69 99 GLN A N 1
ATOM 704 C CA . GLN A 1 99 ? -10.949 1.878 26.127 1.00 98.69 99 GLN A CA 1
ATOM 705 C C . GLN A 1 99 ? -11.180 2.671 27.421 1.00 98.69 99 GLN A C 1
ATOM 707 O O . GLN A 1 99 ? -11.488 2.085 28.458 1.00 98.69 99 GLN A O 1
ATOM 712 N N . THR A 1 100 ? -11.079 4.000 27.356 1.00 98.75 100 THR A N 1
ATOM 713 C CA . THR A 1 100 ? -11.325 4.883 28.504 1.00 98.75 100 THR A CA 1
ATOM 714 C C . THR A 1 100 ? -12.755 4.729 29.023 1.00 98.75 100 THR A C 1
ATOM 716 O O . THR A 1 100 ? -12.949 4.475 30.210 1.00 98.75 100 THR A O 1
ATOM 719 N N . ILE A 1 101 ? -13.750 4.796 28.131 1.00 98.50 101 ILE A N 1
ATOM 720 C CA . ILE A 1 101 ? -15.168 4.628 28.488 1.00 98.50 101 ILE A CA 1
ATOM 721 C C . ILE A 1 101 ? -15.416 3.246 29.110 1.00 98.50 101 ILE A C 1
ATOM 723 O O . ILE A 1 101 ? -16.070 3.143 30.150 1.00 98.50 101 ILE A O 1
ATOM 727 N N . ALA A 1 102 ? -14.861 2.188 28.513 1.00 98.62 102 ALA A N 1
ATOM 728 C CA . ALA A 1 102 ? -15.008 0.822 29.011 1.00 98.62 102 ALA A CA 1
ATOM 729 C C . ALA A 1 102 ? -14.416 0.647 30.423 1.00 98.62 102 ALA A C 1
ATOM 731 O O . ALA A 1 102 ? -15.043 0.039 31.292 1.00 98.62 102 ALA A O 1
ATOM 732 N N . ASN A 1 103 ? -13.242 1.227 30.684 1.00 98.62 103 ASN A N 1
ATOM 733 C CA . ASN A 1 103 ? -12.601 1.183 31.999 1.00 98.62 103 ASN A CA 1
ATOM 734 C C . ASN A 1 103 ? -13.392 1.956 33.065 1.00 98.62 103 ASN A C 1
ATOM 736 O O . ASN A 1 103 ? -13.510 1.489 34.204 1.00 98.62 103 ASN A O 1
ATOM 740 N N . THR A 1 104 ? -13.967 3.108 32.706 1.00 98.75 104 THR A N 1
ATOM 741 C CA . THR A 1 104 ? -14.860 3.860 33.598 1.00 98.75 104 THR A CA 1
ATOM 742 C C . THR A 1 104 ? -16.085 3.026 33.957 1.00 98.75 104 THR A C 1
ATOM 744 O O . THR A 1 104 ? -16.369 2.847 35.139 1.00 98.75 104 THR A O 1
ATOM 747 N N . ALA A 1 105 ? -16.757 2.440 32.962 1.00 98.69 105 ALA A N 1
ATOM 748 C CA . ALA A 1 105 ? -17.923 1.590 33.191 1.00 98.69 105 ALA A CA 1
ATOM 749 C C . ALA A 1 105 ? -17.593 0.384 34.087 1.00 98.69 105 ALA A C 1
ATOM 751 O O . ALA A 1 105 ? -18.344 0.080 35.015 1.00 98.69 105 ALA A O 1
ATOM 752 N N . LYS A 1 106 ? -16.438 -0.262 33.865 1.00 98.62 106 LYS A N 1
ATOM 753 C CA . LYS A 1 106 ? -15.955 -1.360 34.713 1.00 98.62 106 LYS A CA 1
ATOM 754 C C . LYS A 1 106 ? -15.791 -0.916 36.166 1.00 98.62 106 LYS A C 1
ATOM 756 O O . LYS A 1 106 ? -16.284 -1.588 37.067 1.00 98.62 106 LYS A O 1
ATOM 761 N N . THR A 1 107 ? -15.130 0.218 36.388 1.00 98.62 107 THR A N 1
ATOM 762 C CA . THR A 1 107 ? -14.923 0.773 37.733 1.00 98.62 107 THR A CA 1
ATOM 763 C C . THR A 1 107 ? -16.253 1.047 38.434 1.00 98.62 107 THR A C 1
ATOM 765 O O . THR A 1 107 ? -16.434 0.660 39.587 1.00 98.62 107 THR A O 1
ATOM 768 N N . THR A 1 108 ? -17.213 1.657 37.733 1.00 98.62 108 THR A N 1
ATOM 769 C CA . THR A 1 108 ? -18.557 1.906 38.271 1.00 98.62 108 THR A CA 1
ATOM 770 C C . THR A 1 108 ? -19.264 0.605 38.655 1.00 98.62 108 THR A C 1
ATOM 772 O O . THR A 1 108 ? -19.835 0.516 39.741 1.00 98.62 108 THR A O 1
ATOM 775 N N . ALA A 1 109 ? -19.195 -0.421 37.804 1.00 98.56 109 ALA A N 1
ATOM 776 C CA . ALA A 1 109 ? -19.809 -1.717 38.074 1.00 98.56 109 ALA A CA 1
ATOM 777 C C . ALA A 1 109 ? -19.165 -2.440 39.271 1.00 98.56 109 ALA A C 1
ATOM 779 O O . ALA A 1 109 ? -19.876 -2.987 40.113 1.00 98.56 109 ALA A O 1
ATOM 780 N N . ASP A 1 110 ? -17.834 -2.412 39.385 1.00 98.31 110 ASP A N 1
ATOM 781 C CA . ASP A 1 110 ? -17.116 -2.994 40.525 1.00 98.31 110 ASP A CA 1
ATOM 782 C C . ASP A 1 110 ? -17.503 -2.306 41.845 1.00 98.31 110 ASP A C 1
ATOM 784 O O . ASP A 1 110 ? -17.699 -2.978 42.861 1.00 98.31 110 ASP A O 1
ATOM 788 N N . GLY A 1 111 ? -17.671 -0.980 41.822 1.00 98.31 111 GLY A N 1
ATOM 789 C CA . GLY A 1 111 ? -18.171 -0.211 42.962 1.00 98.31 111 GLY A CA 1
ATOM 790 C C . GLY A 1 111 ? -19.598 -0.601 43.351 1.00 98.31 111 GLY A C 1
ATOM 791 O O . GLY A 1 111 ? -19.860 -0.882 44.519 1.00 98.31 111 GLY A O 1
ATOM 792 N N . ALA A 1 112 ? -20.502 -0.704 42.374 1.00 98.44 112 ALA A N 1
ATOM 793 C CA . ALA A 1 112 ? -21.881 -1.131 42.610 1.00 98.44 112 ALA A CA 1
ATOM 794 C C . ALA A 1 112 ? -21.959 -2.556 43.182 1.00 98.44 112 ALA A C 1
ATOM 796 O O . ALA A 1 112 ? -22.706 -2.796 44.129 1.00 98.44 112 ALA A O 1
ATOM 797 N N . ARG A 1 113 ? -21.148 -3.491 42.666 1.00 98.12 113 ARG A N 1
ATOM 798 C CA . ARG A 1 113 ? -21.045 -4.849 43.220 1.00 98.12 113 ARG A CA 1
ATOM 799 C C . ARG A 1 113 ? -20.585 -4.811 44.669 1.00 98.12 113 ARG A C 1
ATOM 801 O O . ARG A 1 113 ? -21.194 -5.463 45.505 1.00 98.12 113 ARG A O 1
ATOM 808 N N . THR A 1 114 ? -19.527 -4.053 44.946 1.00 98.25 114 THR A N 1
ATOM 809 C CA . THR A 1 114 ? -18.971 -3.938 46.299 1.00 98.25 114 THR A CA 1
ATOM 810 C C . THR A 1 114 ? -20.029 -3.430 47.276 1.00 98.25 114 THR A C 1
ATOM 812 O O . THR A 1 114 ? -20.187 -4.010 48.343 1.00 98.25 114 THR A O 1
ATOM 815 N N . ALA A 1 115 ? -20.801 -2.411 46.882 1.00 97.69 115 ALA A N 1
ATOM 816 C CA . ALA A 1 115 ? -21.896 -1.870 47.685 1.00 97.69 115 ALA A CA 1
ATOM 817 C C . ALA A 1 115 ? -23.060 -2.857 47.878 1.00 97.69 115 ALA A C 1
ATOM 819 O O . ALA A 1 115 ? -23.671 -2.862 48.936 1.00 97.69 115 ALA A O 1
ATOM 820 N N . ALA A 1 116 ? -23.368 -3.693 46.882 1.00 98.00 116 ALA A N 1
ATOM 821 C CA . ALA A 1 116 ? -24.428 -4.697 46.986 1.00 98.00 116 ALA A CA 1
ATOM 822 C C . ALA A 1 116 ? -24.051 -5.893 47.878 1.00 98.00 116 ALA A C 1
ATOM 824 O O . ALA A 1 116 ? -24.932 -6.596 48.365 1.00 98.00 116 ALA A O 1
ATOM 825 N N . THR A 1 117 ? -22.752 -6.156 48.046 1.00 97.00 117 THR A N 1
ATOM 826 C CA . THR A 1 117 ? -22.232 -7.239 48.896 1.00 97.00 117 THR A CA 1
ATOM 827 C C . THR A 1 117 ? -21.847 -6.795 50.310 1.00 97.00 117 THR A C 1
ATOM 829 O O . THR A 1 117 ? -21.438 -7.646 51.097 1.00 97.00 117 THR A O 1
ATOM 832 N N . ALA A 1 118 ? -21.907 -5.492 50.601 1.00 88.44 118 ALA A N 1
ATOM 833 C CA . ALA A 1 118 ? -21.639 -4.909 51.918 1.00 88.44 118 ALA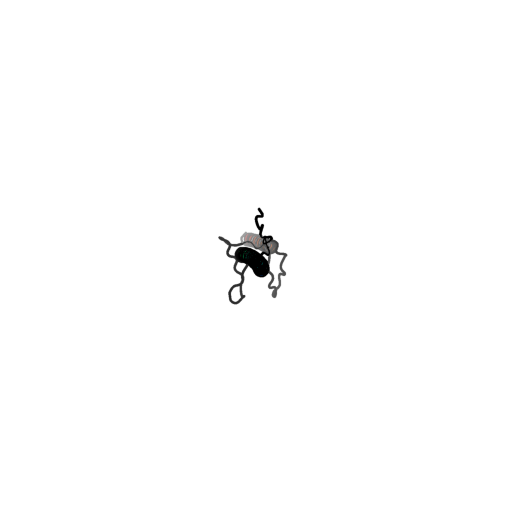 A CA 1
ATOM 834 C C . ALA A 1 118 ? -22.915 -4.875 52.770 1.00 88.44 118 ALA A C 1
ATOM 836 O O . ALA A 1 118 ? -22.788 -5.086 53.996 1.00 88.44 118 ALA A O 1
#

pLDDT: mean 91.89, std 13.26, range [43.88, 98.81]

Foldseek 3Di:
DDDDPPPDPDPPPPVVVVVVVVVVVVVVVVVVVVVVVVVVVVVVVVVVVVVVVDWDADPVNPDIDDDDDVGDDDDPFDAFDDDPPGPGDHDPVVVVVVVVVVVVVVVVVVVVVVVVVD

Radius of gyration: 39.99 Å; chains: 1; bounding box: 93×27×120 Å

Secondary structure (DSSP, 8-state):
-------------HHHHHHHHHHHHH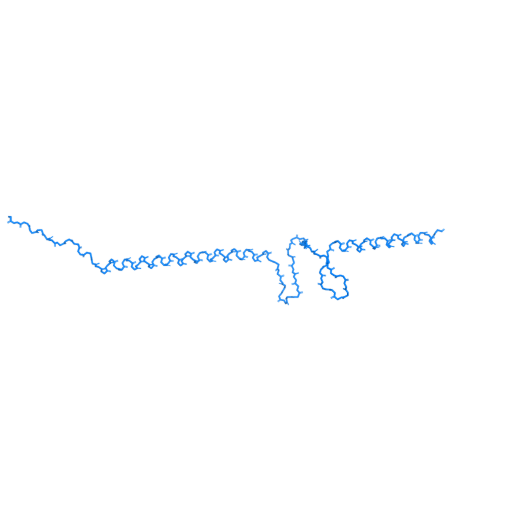HHHHHHHHHHHHHHHHHHHHHHHHHTTS-EE-TTSS-EE---TT-----SPPPPP-STT--PPP-HHHHHHHHHHHHHHHHHHHHHHHHH--

Sequence (118 aa):
MQWFCLSGGGSSNTNLSAVQKIAKDAQIAADIAKATADSNRNNINALQEADKLNVKYNADKSAVALAGTGGSKITNLKDGTVSATSTEAVNGKQLFGVQTIANTAKTTADGARTAATA